Protein AF-A0A0R2JC78-F1 (afdb_monomer)

Organism: NCBI:txid1616

Radius of gyration: 20.79 Å; Cα contacts (8 Å, |Δi|>4): 79; chains: 1; bounding box: 50×31×51 Å

Secondary structure (DSSP, 8-state):
-TTHHHHHHHHHHTT--TTSTTHHHHHHHHHHHHHHHHTT-TT--SSS-HHHHHHHHHHHHHHHHHHHHHHHHHHHHHHH--HHHHTTTS---HHHHHHHHHHHHHSPSSHHHHHHHHHHH-TT--HHHHHHHHT--HHHHHHHHHHHHHHHHHTT-

Solvent-accessible surface area (backbone atoms only — not comparable to full-atom values): 9202 Å² total; per-residue (Å²): 118,81,46,51,65,48,52,52,52,43,34,52,77,68,74,47,45,89,87,41,92,60,34,63,58,55,51,49,53,45,50,56,51,52,53,58,48,38,74,77,37,81,79,65,66,55,65,94,39,63,67,60,49,52,52,45,50,48,52,50,49,54,49,51,54,52,48,55,53,35,51,56,49,49,57,51,47,66,77,71,63,58,67,86,71,53,65,78,74,66,83,57,60,65,66,60,52,49,52,53,48,54,50,55,65,74,45,69,89,44,67,44,48,53,51,52,48,50,44,72,78,40,72,86,60,51,70,70,59,50,24,60,76,69,71,45,55,66,69,59,49,54,50,39,52,51,54,44,52,53,51,56,62,57,77,74,112

Foldseek 3Di:
DLQVVLLVVLCVVVVNDPPDPCNVVLSVQLVVVVVVVCVVPVPDDSPPCVVSSVVSNVSSVVVVVVVVQLVVVVVVCVVPDDLVVVLVPPPPDNVVSVVLVVVLVPDDGGDLNLLSVCCVVCVPDDLVVSCVVSVHDSVVSVVSVVVNVVVVVVVVD

Nearest PDB structures (foldseek):
  2cfx-assembly1_C  TM=8.000E-01  e=3.728E+00  Bacillus subtilis
  4pcq-assembly2_C  TM=8.128E-01  e=8.878E+00  Mycobacterium tuberculosis H37Rv
  1rp3-assembly4_G  TM=2.588E-01  e=1.944E+00  Aquifex aeolicus

Sequence (157 aa):
MEFERLIGGVLKARHIYPHSVDYEDYRQICRLRIFEELKKDPQLASENNSYLFRILCNVICDYGRKQQRIDRLNVKLQSFWNPSEQINTMGIDRELMITLWQLWKELPLGHQKNILHDWLIYPDAKITERCQRLKISASTFTRHQRDLFQWLQWTQK

pLDDT: mean 81.33, std 12.81, range [48.81, 96.19]

Structure (mmCIF, N/CA/C/O backbone):
data_AF-A0A0R2JC78-F1
#
_entry.id   AF-A0A0R2JC78-F1
#
loop_
_atom_site.group_PDB
_atom_site.id
_atom_site.type_symbol
_atom_site.label_atom_id
_atom_site.label_alt_id
_atom_site.label_comp_id
_atom_site.label_asym_id
_atom_site.label_entity_id
_atom_site.label_seq_id
_atom_site.pdbx_PDB_ins_code
_atom_site.Cartn_x
_atom_site.Cartn_y
_atom_site.Cartn_z
_atom_site.occupancy
_atom_site.B_iso_or_equiv
_atom_site.auth_seq_id
_atom_site.auth_comp_id
_atom_site.auth_asym_id
_atom_site.auth_atom_id
_atom_site.pdbx_PDB_model_num
ATOM 1 N N . MET A 1 1 ? -4.728 1.756 26.145 1.00 63.78 1 MET A N 1
ATOM 2 C CA . MET A 1 1 ? -5.418 2.640 25.180 1.00 63.78 1 MET A CA 1
ATOM 3 C C . MET A 1 1 ? -6.820 2.077 24.978 1.00 63.78 1 MET A C 1
ATOM 5 O O . MET A 1 1 ? -6.939 0.869 24.815 1.00 63.78 1 MET A O 1
ATOM 9 N N . GLU A 1 2 ? -7.862 2.903 25.073 1.00 84.62 2 GLU A N 1
ATOM 10 C CA . GLU A 1 2 ? -9.268 2.454 25.175 1.00 84.62 2 GLU A CA 1
ATOM 11 C C . GLU A 1 2 ? -9.750 1.623 23.970 1.00 84.62 2 GLU A C 1
ATOM 13 O O . GLU A 1 2 ? -10.549 0.706 24.120 1.00 84.62 2 GLU A O 1
ATOM 18 N N . PHE A 1 3 ? -9.186 1.851 22.782 1.00 92.25 3 PHE A N 1
ATOM 19 C CA . PHE A 1 3 ? -9.583 1.170 21.545 1.00 92.25 3 PHE A CA 1
ATOM 20 C C . PHE A 1 3 ? -8.924 -0.205 21.316 1.00 92.25 3 PHE A C 1
ATOM 22 O O . PHE A 1 3 ? -9.243 -0.882 20.343 1.00 92.25 3 PHE A O 1
ATOM 29 N N . GLU A 1 4 ? -8.007 -0.659 22.177 1.00 92.38 4 GLU A N 1
ATOM 30 C CA . GLU A 1 4 ? -7.224 -1.887 21.928 1.00 92.38 4 GLU A CA 1
ATOM 31 C C . GLU A 1 4 ? -8.088 -3.152 21.871 1.00 92.38 4 GLU A C 1
ATOM 33 O O . GLU A 1 4 ? -7.810 -4.056 21.084 1.00 92.38 4 GLU A O 1
ATOM 38 N N . ARG A 1 5 ? -9.180 -3.204 22.644 1.00 92.06 5 ARG A N 1
ATOM 39 C CA . ARG A 1 5 ? -10.151 -4.306 22.560 1.00 92.06 5 ARG A CA 1
ATOM 40 C C . ARG A 1 5 ? -10.843 -4.347 21.200 1.00 92.06 5 ARG A C 1
ATOM 42 O O . ARG A 1 5 ? -10.969 -5.422 20.616 1.00 92.06 5 ARG A O 1
ATOM 49 N N . LEU A 1 6 ? -11.243 -3.184 20.683 1.00 93.69 6 LEU A N 1
ATOM 50 C CA . LEU A 1 6 ? -11.853 -3.063 19.362 1.00 93.69 6 LEU A CA 1
ATOM 51 C C . LEU A 1 6 ? -10.873 -3.508 18.272 1.00 93.69 6 LEU A C 1
ATOM 53 O O . LEU A 1 6 ? -11.236 -4.317 17.420 1.00 93.69 6 LEU A O 1
ATOM 57 N N . ILE A 1 7 ? -9.622 -3.038 18.339 1.00 95.25 7 ILE A N 1
ATOM 58 C CA . ILE A 1 7 ? -8.562 -3.430 17.401 1.00 95.25 7 ILE A CA 1
ATOM 59 C C . ILE A 1 7 ? -8.344 -4.946 17.450 1.00 95.25 7 ILE A C 1
ATOM 61 O O . ILE A 1 7 ? -8.353 -5.595 16.407 1.00 95.25 7 ILE A O 1
ATOM 65 N N . GLY A 1 8 ? -8.226 -5.533 18.644 1.00 93.62 8 GLY A N 1
ATOM 66 C CA . GLY A 1 8 ? -8.090 -6.982 18.803 1.00 93.62 8 GLY A CA 1
ATOM 67 C C . GLY A 1 8 ? -9.257 -7.758 18.182 1.00 93.62 8 GLY A C 1
ATOM 68 O O . GLY A 1 8 ? -9.039 -8.759 17.500 1.00 93.62 8 GLY A O 1
ATOM 69 N N . GLY A 1 9 ? -10.491 -7.268 18.344 1.00 93.69 9 GLY A N 1
ATOM 70 C CA . GLY A 1 9 ? -11.675 -7.837 17.696 1.00 93.69 9 GLY A CA 1
ATOM 71 C C . GLY A 1 9 ? -11.615 -7.765 16.167 1.00 93.69 9 GLY A C 1
ATOM 72 O O . GLY A 1 9 ? -11.909 -8.752 15.493 1.00 93.69 9 GLY A O 1
ATOM 73 N N . VAL A 1 10 ? -11.187 -6.626 15.619 1.00 95.06 10 VAL A N 1
ATOM 74 C CA . VAL A 1 10 ? -11.027 -6.408 14.174 1.00 95.06 10 VAL A CA 1
ATOM 75 C C . VAL A 1 10 ? -9.969 -7.347 13.580 1.00 95.06 10 VAL A C 1
ATOM 77 O O . VAL A 1 10 ? -10.230 -8.002 12.570 1.00 95.06 10 VAL A O 1
ATOM 80 N N . LEU A 1 11 ? -8.799 -7.460 14.216 1.00 95.31 11 LEU A N 1
ATOM 81 C CA . LEU A 1 11 ? -7.717 -8.342 13.761 1.00 95.31 11 LEU A CA 1
ATOM 82 C C . LEU A 1 11 ? -8.144 -9.813 13.808 1.00 95.31 11 LEU A C 1
ATOM 84 O O . LEU A 1 11 ? -7.993 -10.538 12.821 1.00 95.31 11 LEU A O 1
ATOM 88 N N . LYS A 1 12 ? -8.788 -10.233 14.905 1.00 94.56 12 LYS A N 1
ATOM 89 C CA . LYS A 1 12 ? -9.330 -11.590 15.049 1.00 94.56 12 LYS A CA 1
ATOM 90 C C . LYS A 1 12 ? -10.369 -11.911 13.972 1.00 94.56 12 LYS A C 1
ATOM 92 O O . LYS A 1 12 ? -10.338 -13.006 13.417 1.00 94.56 12 LYS A O 1
ATOM 97 N N . ALA A 1 13 ? -11.251 -10.967 13.637 1.00 92.94 13 ALA A N 1
ATOM 98 C CA . ALA A 1 13 ? -12.258 -11.134 12.585 1.00 92.94 13 ALA A CA 1
ATOM 99 C C . ALA A 1 13 ? -11.656 -11.290 11.176 1.00 92.94 13 ALA A C 1
ATOM 101 O O . ALA A 1 13 ? -12.328 -11.776 10.268 1.00 92.94 13 ALA A O 1
ATOM 102 N N . ARG A 1 14 ? -10.394 -10.890 10.981 1.00 90.75 14 ARG A N 1
ATOM 103 C CA . ARG A 1 14 ? -9.637 -11.100 9.738 1.00 90.75 14 ARG A CA 1
ATOM 104 C C . ARG A 1 14 ? -8.586 -12.201 9.834 1.00 90.75 14 ARG A C 1
ATOM 106 O O . ARG A 1 14 ? -7.767 -12.310 8.929 1.00 90.75 14 ARG A O 1
ATOM 113 N N . HIS A 1 15 ? -8.625 -13.022 10.883 1.00 92.44 15 HIS A N 1
ATOM 114 C CA . HIS A 1 15 ? -7.661 -14.102 11.114 1.00 92.44 15 HIS A CA 1
ATOM 115 C C . HIS A 1 15 ? -6.202 -13.620 11.207 1.00 92.44 15 HIS A C 1
ATOM 117 O O . HIS A 1 15 ? -5.278 -14.336 10.827 1.00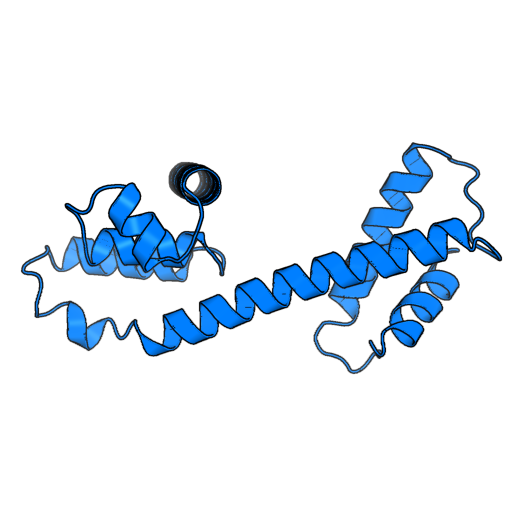 92.44 15 HIS A O 1
ATOM 123 N N . ILE A 1 16 ? -5.994 -12.402 11.716 1.00 92.31 16 ILE A N 1
ATOM 124 C CA . ILE A 1 16 ? -4.673 -11.831 11.986 1.00 92.31 16 ILE A CA 1
ATOM 125 C C . ILE A 1 16 ? -4.411 -12.009 13.481 1.00 92.31 16 ILE A C 1
ATOM 127 O O . ILE A 1 16 ? -5.094 -11.412 14.317 1.00 92.31 16 ILE A O 1
ATOM 131 N N . TYR A 1 17 ? -3.457 -12.872 13.823 1.00 93.44 17 TYR A N 1
ATOM 132 C CA . TYR A 1 17 ? -3.206 -13.306 15.199 1.00 93.44 17 TYR A CA 1
ATOM 133 C C . TYR A 1 17 ? -1.853 -12.794 15.703 1.00 93.44 17 TYR A C 1
ATOM 135 O O . TYR A 1 17 ? -0.984 -12.514 14.884 1.00 93.44 17 TYR A O 1
ATOM 143 N N . PRO A 1 18 ? -1.621 -12.704 17.027 1.00 91.31 18 PRO A N 1
ATOM 144 C CA . PRO A 1 18 ? -0.380 -12.147 17.582 1.00 91.31 18 PRO A CA 1
ATOM 145 C C . PRO A 1 18 ? 0.922 -12.808 17.110 1.00 91.31 18 PRO A C 1
ATOM 147 O O . PRO A 1 18 ? 1.974 -12.188 17.164 1.00 91.31 18 PRO A O 1
ATOM 150 N N . HIS A 1 19 ? 0.862 -14.062 16.657 1.00 91.06 19 HIS A N 1
ATOM 151 C CA . HIS A 1 19 ? 2.009 -14.791 16.111 1.00 91.06 19 HIS A CA 1
ATOM 152 C C . HIS A 1 19 ? 2.238 -14.538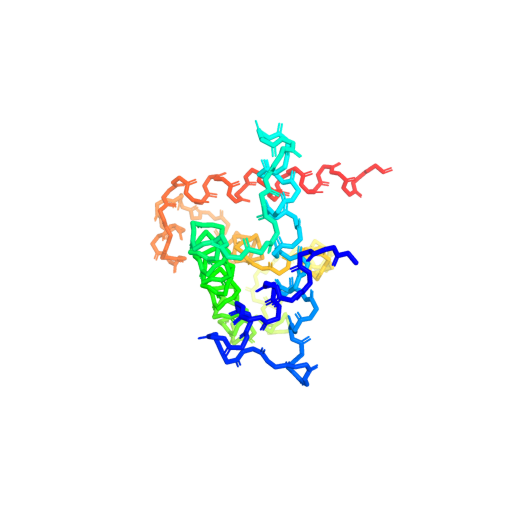 14.607 1.00 91.06 19 HIS A C 1
ATOM 154 O O . HIS A 1 19 ? 3.177 -15.080 14.029 1.00 91.06 19 HIS A O 1
ATOM 160 N N . SER A 1 20 ? 1.347 -13.807 13.931 1.00 89.19 20 SER A N 1
ATOM 161 C CA . SER A 1 20 ? 1.526 -13.405 12.536 1.00 89.19 20 SER A CA 1
ATOM 162 C C . SER A 1 20 ? 2.646 -12.368 12.454 1.00 89.19 20 SER A C 1
ATOM 164 O O . SER A 1 20 ? 2.660 -11.423 13.236 1.00 89.19 20 SER A O 1
ATOM 166 N N . VAL A 1 21 ? 3.549 -12.521 11.482 1.00 86.44 21 VAL A N 1
ATOM 167 C CA . VAL A 1 21 ? 4.703 -11.620 11.290 1.00 86.44 21 VAL A CA 1
ATOM 168 C C . VAL A 1 21 ? 4.263 -10.157 11.166 1.00 86.44 21 VAL A C 1
ATOM 170 O O . VAL A 1 21 ? 4.853 -9.281 11.786 1.00 86.44 21 VAL A O 1
ATOM 173 N N . ASP A 1 22 ? 3.153 -9.919 10.470 1.00 87.50 22 ASP A N 1
ATOM 174 C CA . ASP A 1 22 ? 2.655 -8.571 10.179 1.00 87.50 22 ASP A CA 1
ATOM 175 C C . ASP A 1 22 ? 1.678 -8.044 11.251 1.00 87.50 22 ASP A C 1
ATOM 177 O O . ASP A 1 22 ? 1.022 -7.020 11.056 1.00 87.50 22 ASP A O 1
ATOM 181 N N . TYR A 1 23 ? 1.493 -8.755 12.373 1.00 92.19 23 TYR A N 1
ATOM 182 C CA . TYR A 1 23 ? 0.448 -8.436 13.356 1.00 92.19 23 TYR A CA 1
ATOM 183 C C . TYR A 1 23 ? 0.535 -6.993 13.869 1.00 92.19 23 TYR A C 1
ATOM 185 O O . TYR A 1 23 ? -0.479 -6.287 13.914 1.00 92.19 23 TYR A O 1
ATOM 193 N N . GLU A 1 24 ? 1.736 -6.545 14.244 1.00 93.00 24 GLU A N 1
ATOM 194 C CA . GLU A 1 24 ? 1.920 -5.193 14.775 1.00 93.00 24 GLU A CA 1
ATOM 195 C C . GLU A 1 24 ? 1.714 -4.126 13.689 1.00 93.00 24 GLU A C 1
ATOM 197 O O . GLU A 1 24 ? 1.142 -3.078 13.989 1.00 93.00 24 GLU A O 1
ATOM 202 N N . ASP A 1 25 ? 2.037 -4.416 12.424 1.00 93.19 25 ASP A N 1
ATOM 203 C CA . ASP A 1 25 ? 1.775 -3.504 11.304 1.00 93.19 25 ASP A CA 1
ATOM 204 C C . ASP A 1 25 ? 0.270 -3.271 11.130 1.00 93.19 25 ASP A C 1
ATOM 206 O O . ASP A 1 25 ? -0.201 -2.129 11.120 1.00 93.19 25 ASP A O 1
ATOM 210 N N . TYR A 1 26 ? -0.531 -4.342 11.083 1.00 94.00 26 TYR A N 1
ATOM 211 C CA . TYR A 1 26 ? -1.991 -4.222 10.997 1.00 94.00 26 TYR A CA 1
ATOM 212 C C . TYR A 1 26 ? -2.587 -3.500 12.210 1.00 94.00 26 TYR A C 1
ATOM 214 O O . TYR A 1 26 ? -3.522 -2.698 12.075 1.00 94.00 26 TYR A O 1
ATOM 222 N N . ARG A 1 27 ? -2.041 -3.750 13.403 1.00 95.19 27 ARG A N 1
ATOM 223 C CA . ARG A 1 27 ? -2.446 -3.064 14.632 1.00 95.19 27 ARG A CA 1
ATOM 224 C C . ARG A 1 27 ? -2.132 -1.569 14.571 1.00 95.19 27 ARG A C 1
ATOM 226 O O . ARG A 1 27 ? -2.978 -0.750 14.937 1.00 95.19 27 ARG A O 1
ATOM 233 N N . GLN A 1 28 ? -0.958 -1.195 14.071 1.00 94.81 28 GLN A N 1
ATOM 234 C CA . GLN A 1 28 ? -0.547 0.196 13.909 1.00 94.81 28 GLN A CA 1
ATOM 235 C C . GLN A 1 28 ? -1.395 0.926 12.865 1.00 94.81 28 GLN A C 1
ATOM 237 O O . GLN A 1 28 ? -1.833 2.050 13.113 1.00 94.81 28 GLN A O 1
ATOM 242 N N . ILE A 1 29 ? -1.726 0.270 11.751 1.00 95.81 29 ILE A N 1
ATOM 243 C CA . ILE A 1 29 ? -2.663 0.796 10.751 1.00 95.81 29 ILE A CA 1
ATOM 244 C C . ILE A 1 29 ? -4.031 1.104 11.378 1.00 95.81 29 ILE A C 1
ATOM 246 O O . ILE A 1 29 ? -4.600 2.169 11.126 1.00 95.81 29 ILE A O 1
ATOM 250 N N . CYS A 1 30 ? -4.542 0.229 12.252 1.00 95.56 30 CYS A N 1
ATOM 251 C CA . CYS A 1 30 ? -5.793 0.493 12.965 1.00 95.56 30 CYS A CA 1
ATOM 252 C C . CYS A 1 30 ? -5.691 1.720 13.884 1.00 95.56 30 CYS A C 1
ATOM 254 O O . CYS A 1 30 ? -6.594 2.557 13.889 1.00 95.56 30 CYS A O 1
ATOM 256 N N . ARG A 1 31 ? -4.591 1.860 14.635 1.00 95.44 31 ARG A N 1
ATOM 257 C CA . ARG A 1 31 ? -4.357 3.016 15.521 1.00 95.44 31 ARG A CA 1
ATOM 258 C C . ARG A 1 31 ? -4.301 4.331 14.757 1.00 95.44 31 ARG A C 1
ATOM 260 O O . ARG A 1 31 ? -4.932 5.297 15.176 1.00 95.44 31 ARG A O 1
ATOM 267 N N . LEU A 1 32 ? -3.583 4.359 13.634 1.00 95.94 32 LEU A N 1
ATOM 268 C CA . LEU A 1 32 ? -3.513 5.537 12.769 1.00 95.94 32 LEU A CA 1
ATOM 269 C C . LEU A 1 32 ? -4.908 5.933 12.293 1.00 95.94 32 LEU A C 1
ATOM 271 O O . LEU A 1 32 ? -5.275 7.103 12.371 1.00 95.94 32 LEU A O 1
ATOM 275 N N . ARG A 1 33 ? -5.724 4.953 11.889 1.00 95.75 33 ARG A N 1
ATOM 276 C CA . ARG A 1 33 ? -7.090 5.243 11.465 1.00 95.75 33 ARG A CA 1
ATOM 277 C C . ARG A 1 33 ? -7.974 5.754 12.602 1.00 95.75 33 ARG A C 1
ATOM 279 O O . ARG A 1 33 ? -8.727 6.697 12.396 1.00 95.75 33 ARG A O 1
ATOM 286 N N . ILE A 1 34 ? -7.882 5.163 13.793 1.00 95.12 34 ILE A N 1
ATOM 287 C CA . ILE A 1 34 ? -8.607 5.647 14.980 1.00 95.12 34 ILE A CA 1
ATOM 288 C C . ILE A 1 34 ? -8.222 7.094 15.284 1.00 95.12 34 ILE A C 1
ATOM 290 O O . ILE A 1 34 ? -9.095 7.919 15.523 1.00 95.12 34 ILE A O 1
ATOM 294 N N . PHE A 1 35 ? -6.932 7.419 15.219 1.00 94.62 35 PHE A N 1
ATOM 295 C CA . PHE A 1 35 ? -6.452 8.780 15.427 1.00 94.62 35 PHE A CA 1
ATOM 296 C C . PHE A 1 35 ? -7.024 9.769 14.398 1.00 94.62 35 PHE A C 1
ATOM 298 O O . PHE A 1 35 ? -7.398 10.883 14.757 1.00 94.62 35 PHE A O 1
ATOM 305 N N . GLU A 1 36 ? -7.144 9.371 13.129 1.00 94.69 36 GLU A N 1
ATOM 306 C CA . GLU A 1 36 ? -7.804 10.186 12.100 1.00 94.69 36 GLU A CA 1
ATOM 307 C C . GLU A 1 36 ? -9.296 10.407 12.368 1.00 94.69 36 GLU A C 1
ATOM 309 O O . GLU A 1 36 ? -9.803 11.491 12.086 1.00 94.69 36 GLU A O 1
ATOM 314 N N . GLU A 1 37 ? -10.008 9.405 12.885 1.00 93.69 37 GLU A N 1
ATOM 315 C CA . GLU A 1 37 ? -11.428 9.550 13.223 1.00 93.69 37 GLU A CA 1
ATOM 316 C C . GLU A 1 37 ? -11.626 10.386 14.497 1.00 93.69 37 GLU A C 1
ATOM 318 O O . GLU A 1 37 ? -12.485 11.263 14.508 1.00 93.69 37 GLU A O 1
ATOM 323 N N . LEU A 1 38 ? -10.768 10.229 15.512 1.00 93.38 38 LEU A N 1
ATOM 324 C CA . LEU A 1 38 ? -10.772 11.058 16.727 1.00 93.38 38 LEU A CA 1
ATOM 325 C C . LEU A 1 38 ? -10.543 12.546 16.438 1.00 93.38 38 LEU A C 1
ATOM 327 O O . LEU A 1 38 ? -11.076 13.408 17.129 1.00 93.38 38 LEU A O 1
ATOM 331 N N . LYS A 1 39 ? -9.762 12.872 15.401 1.00 93.56 39 LYS A N 1
ATOM 332 C CA . LYS A 1 39 ? -9.591 14.264 14.953 1.00 93.56 39 LYS A CA 1
ATOM 333 C C . LYS A 1 39 ? -10.881 14.888 14.428 1.00 93.56 39 LYS A C 1
ATOM 335 O O . LYS A 1 39 ? -11.014 16.107 14.477 1.00 93.56 39 LYS A O 1
ATOM 340 N N . LYS A 1 40 ? -11.785 14.082 13.871 1.00 93.56 40 LYS A N 1
ATOM 341 C CA . LYS A 1 40 ? -13.072 14.549 13.337 1.00 93.56 40 LYS A CA 1
ATOM 342 C C . LYS A 1 40 ? -14.134 14.579 14.426 1.00 93.56 40 LYS A C 1
ATOM 344 O O . LYS A 1 40 ? -14.937 15.503 14.457 1.00 93.56 40 LYS A O 1
ATOM 349 N N . ASP A 1 41 ? -14.115 13.576 15.296 1.00 91.69 41 ASP A N 1
ATOM 350 C CA . ASP A 1 41 ? -15.016 13.439 16.430 1.00 91.69 41 ASP A CA 1
ATOM 351 C C . ASP A 1 41 ? -14.224 13.062 17.695 1.00 91.69 41 ASP A C 1
ATOM 353 O O . ASP A 1 41 ? -13.905 11.888 17.907 1.00 91.69 41 ASP A O 1
ATOM 357 N N . PRO A 1 42 ? -13.904 14.040 18.561 1.00 89.62 42 PRO A N 1
ATOM 358 C CA . PRO A 1 42 ? -13.190 13.783 19.809 1.00 89.62 42 PRO A CA 1
ATOM 359 C C . PRO A 1 42 ? -13.965 12.919 20.812 1.00 89.62 42 PRO A C 1
ATOM 361 O O . PRO A 1 42 ? -13.357 12.394 21.741 1.00 89.62 42 PRO A O 1
ATOM 364 N N . GLN A 1 43 ? -15.287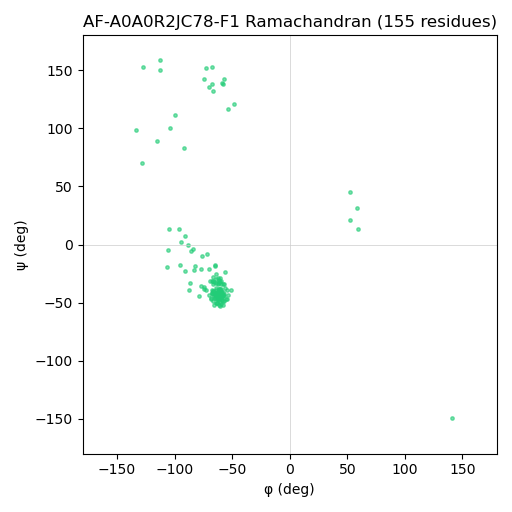 12.778 20.653 1.00 89.56 43 GLN A N 1
ATOM 365 C CA . GLN A 1 43 ? -16.146 11.979 21.534 1.00 89.56 43 GLN A CA 1
ATOM 366 C C . GLN A 1 43 ? -16.390 10.561 20.993 1.00 89.56 43 GLN A C 1
ATOM 368 O O . GLN A 1 43 ? -17.269 9.849 21.483 1.00 89.56 43 GLN A O 1
ATOM 373 N N . LEU A 1 44 ? -15.610 10.132 19.995 1.00 90.44 44 LEU A N 1
ATOM 374 C CA . LEU A 1 44 ? -15.738 8.823 19.365 1.00 90.44 44 LEU A CA 1
ATOM 375 C C . LEU A 1 44 ? -15.699 7.688 20.400 1.00 90.44 44 LEU A C 1
ATOM 377 O O . LEU A 1 44 ? -14.679 7.439 21.044 1.00 90.44 44 LEU A O 1
ATOM 381 N N . ALA A 1 45 ? -16.801 6.945 20.505 1.00 89.38 45 ALA A N 1
ATOM 382 C CA . ALA A 1 45 ? -16.909 5.829 21.435 1.00 89.38 45 ALA A CA 1
ATOM 383 C C . ALA A 1 45 ? -15.958 4.678 21.060 1.00 89.38 45 ALA A C 1
ATOM 385 O O . ALA A 1 45 ? -15.925 4.228 19.907 1.00 89.38 45 ALA A O 1
ATOM 386 N N . SER A 1 46 ? -15.221 4.175 22.051 1.00 87.12 46 SER A N 1
ATOM 387 C CA . SER A 1 46 ? -14.300 3.038 21.927 1.00 87.12 46 SER A CA 1
ATOM 388 C C . SER A 1 46 ? -14.991 1.675 22.048 1.00 87.12 46 SER A C 1
ATOM 390 O O . SER A 1 46 ? -14.490 0.679 21.518 1.00 87.12 46 SER A O 1
ATOM 392 N N . GLU A 1 47 ? -16.170 1.631 22.671 1.00 87.38 47 GLU A N 1
ATOM 393 C CA . GLU A 1 47 ? -16.977 0.427 22.885 1.00 87.38 47 GLU A CA 1
ATOM 394 C C . GLU A 1 47 ? -18.280 0.464 22.075 1.00 87.38 47 GLU A C 1
ATOM 396 O O . GLU A 1 47 ? -18.820 1.530 21.787 1.00 87.38 47 GLU A O 1
ATOM 401 N N . ASN A 1 48 ? -18.787 -0.713 21.682 1.00 84.62 48 ASN A N 1
ATOM 402 C CA . ASN A 1 48 ? -20.043 -0.891 20.930 1.00 84.62 48 ASN A CA 1
ATOM 403 C C . ASN A 1 48 ? -20.170 -0.055 19.639 1.00 84.62 48 ASN A C 1
ATOM 405 O O . ASN A 1 48 ? -21.262 0.144 19.108 1.00 84.62 48 ASN A O 1
ATOM 409 N N . ASN A 1 49 ? -19.042 0.387 19.083 1.00 90.12 49 ASN A N 1
ATOM 410 C CA . ASN A 1 49 ? -18.998 1.222 17.893 1.00 90.12 49 ASN A CA 1
ATOM 411 C C . ASN A 1 49 ? -18.872 0.366 16.622 1.00 90.12 49 ASN A C 1
ATOM 413 O O . ASN A 1 49 ? -17.783 0.148 16.082 1.00 90.12 49 ASN A O 1
ATOM 417 N N . SER A 1 50 ? -20.010 -0.142 16.140 1.00 90.56 50 SER A N 1
ATOM 418 C CA . SER A 1 50 ? -20.085 -0.978 14.930 1.00 90.56 50 SER A CA 1
ATOM 419 C C . SER A 1 50 ? -19.607 -0.247 13.668 1.00 90.56 50 SER A C 1
ATOM 421 O O . SER A 1 50 ? -19.032 -0.862 12.766 1.00 90.56 50 SER A O 1
ATOM 423 N N . TYR A 1 51 ? -19.789 1.075 13.616 1.00 92.06 51 TYR A N 1
ATOM 424 C CA . TYR A 1 51 ? -19.315 1.915 12.522 1.00 92.06 51 TYR A CA 1
ATOM 425 C C . TYR A 1 51 ? -17.785 1.941 12.458 1.00 92.06 51 TYR A C 1
ATOM 427 O O . TYR A 1 51 ? -17.208 1.624 11.412 1.00 92.06 51 TYR A O 1
ATOM 435 N N . LEU A 1 52 ? -17.126 2.236 13.582 1.00 94.31 52 LEU A N 1
ATOM 436 C CA . LEU A 1 52 ? -15.669 2.227 13.676 1.00 94.31 52 LEU A CA 1
ATOM 437 C C . LEU A 1 52 ? -15.108 0.826 13.412 1.00 94.31 52 LEU A C 1
ATOM 439 O O . LEU A 1 52 ? -14.149 0.686 12.656 1.00 94.31 52 LEU A O 1
ATOM 443 N N . PHE A 1 53 ? -15.754 -0.222 13.934 1.00 95.25 53 PHE A N 1
ATOM 444 C CA . PHE A 1 53 ? -15.385 -1.608 13.636 1.00 95.25 53 PHE A CA 1
ATOM 445 C C . PHE A 1 53 ? -15.368 -1.890 12.125 1.00 95.25 53 PHE A C 1
ATOM 447 O O . PHE A 1 53 ? -14.401 -2.447 11.597 1.00 95.25 53 PHE A O 1
ATOM 454 N N . ARG A 1 54 ? -16.418 -1.467 11.403 1.00 94.81 54 ARG A N 1
ATOM 455 C CA . ARG A 1 54 ? -16.519 -1.634 9.946 1.00 94.81 54 ARG A CA 1
ATOM 456 C C . ARG A 1 54 ? -15.437 -0.849 9.204 1.00 94.81 54 ARG A C 1
ATOM 458 O O . ARG A 1 54 ? -14.849 -1.384 8.265 1.00 94.81 54 ARG A O 1
ATOM 465 N N . ILE A 1 55 ? -15.158 0.389 9.617 1.00 95.12 55 ILE A N 1
ATOM 466 C CA . ILE A 1 55 ? -14.079 1.204 9.035 1.00 95.12 55 ILE A CA 1
ATOM 467 C C . ILE A 1 55 ? -12.744 0.483 9.164 1.00 95.12 55 ILE A C 1
ATOM 469 O O . ILE A 1 55 ? -12.042 0.307 8.169 1.00 95.12 55 ILE A O 1
ATOM 473 N N . LEU A 1 56 ? -12.407 0.038 10.372 1.00 96.19 56 LEU A N 1
ATOM 474 C CA . LEU A 1 56 ? -11.135 -0.622 10.639 1.00 96.19 56 LEU A CA 1
ATOM 475 C C . LEU A 1 56 ? -11.007 -1.923 9.846 1.00 96.19 56 LEU A C 1
ATOM 477 O O . LEU A 1 56 ? -9.974 -2.146 9.219 1.00 96.19 56 LEU A O 1
ATOM 481 N N . CYS A 1 57 ? -12.081 -2.715 9.766 1.00 95.38 57 CYS A N 1
ATOM 482 C CA . CYS A 1 57 ? -12.149 -3.911 8.924 1.00 95.38 57 CYS A CA 1
ATOM 483 C C . CYS A 1 57 ? -11.875 -3.642 7.438 1.00 95.38 57 CYS A C 1
ATOM 485 O O . CYS A 1 57 ? -11.343 -4.524 6.762 1.00 95.38 57 CYS A O 1
ATOM 487 N N . ASN A 1 58 ? -12.268 -2.480 6.913 1.00 94.69 58 ASN A N 1
ATOM 488 C CA . ASN A 1 58 ? -12.016 -2.109 5.521 1.00 94.69 58 ASN A CA 1
ATOM 489 C C . ASN A 1 58 ? -10.575 -1.636 5.323 1.00 94.69 58 ASN A C 1
ATOM 491 O O . ASN A 1 58 ? -9.910 -2.082 4.391 1.00 94.69 58 ASN A O 1
ATOM 495 N N . VAL A 1 59 ? -10.071 -0.805 6.237 1.00 95.25 59 VAL A N 1
ATOM 496 C CA . VAL A 1 59 ? -8.707 -0.267 6.164 1.00 95.25 59 VAL A CA 1
ATOM 497 C C . VAL A 1 59 ? -7.661 -1.382 6.186 1.00 95.25 59 VAL A C 1
ATOM 499 O O . VAL A 1 59 ? -6.742 -1.367 5.368 1.00 95.25 59 VAL A O 1
ATOM 502 N N . ILE A 1 60 ? -7.817 -2.394 7.044 1.00 95.00 60 ILE A N 1
ATOM 503 C CA . ILE A 1 60 ? -6.887 -3.534 7.054 1.00 95.00 60 ILE A CA 1
ATOM 504 C C . ILE A 1 60 ? -6.978 -4.380 5.783 1.00 95.00 60 ILE A C 1
ATOM 506 O O . ILE A 1 60 ? -5.959 -4.872 5.307 1.00 95.00 60 ILE A O 1
ATOM 510 N N . CYS A 1 61 ? -8.165 -4.522 5.183 1.00 92.06 61 CYS A N 1
ATOM 511 C CA . CYS A 1 61 ? -8.295 -5.215 3.902 1.00 92.06 61 CYS A CA 1
ATOM 512 C C . CYS A 1 61 ? -7.577 -4.461 2.783 1.00 92.06 61 CYS A C 1
ATOM 514 O O . CYS A 1 61 ? -6.900 -5.084 1.967 1.00 92.06 61 CYS A O 1
ATOM 516 N N . ASP A 1 62 ? -7.702 -3.137 2.739 1.00 92.31 62 ASP A N 1
ATOM 517 C CA . ASP A 1 62 ? -7.033 -2.320 1.729 1.00 92.31 62 ASP A CA 1
ATOM 518 C C . ASP A 1 62 ? -5.515 -2.319 1.913 1.00 92.31 62 ASP A C 1
ATOM 520 O O . ASP A 1 62 ? -4.777 -2.452 0.931 1.00 92.31 62 ASP A O 1
ATOM 524 N N . TYR A 1 63 ? -5.046 -2.272 3.162 1.00 90.75 63 TYR A N 1
ATOM 525 C CA . TYR A 1 63 ? -3.634 -2.449 3.485 1.00 90.75 63 TYR A CA 1
ATOM 526 C C . TYR A 1 63 ? -3.122 -3.824 3.031 1.00 90.75 63 TYR A C 1
ATOM 528 O O . TYR A 1 63 ? -2.164 -3.895 2.262 1.00 90.75 63 TYR A O 1
ATOM 536 N N . GLY A 1 64 ? -3.815 -4.909 3.390 1.00 89.38 64 GLY A N 1
ATOM 537 C CA . GLY A 1 64 ? -3.432 -6.265 2.990 1.00 89.38 64 GLY A CA 1
ATOM 538 C C . GLY A 1 64 ? -3.428 -6.465 1.470 1.00 89.38 64 GLY A C 1
ATOM 539 O O . GLY A 1 64 ? -2.494 -7.043 0.921 1.00 89.38 64 GLY A O 1
ATOM 540 N N . ARG A 1 65 ? -4.412 -5.914 0.744 1.00 88.25 65 ARG A N 1
ATOM 541 C CA . ARG A 1 65 ? -4.431 -5.928 -0.735 1.00 88.25 65 ARG A CA 1
ATOM 542 C C . ARG A 1 65 ? -3.234 -5.188 -1.328 1.00 88.25 65 ARG A C 1
ATOM 544 O O . ARG A 1 65 ? -2.669 -5.635 -2.329 1.00 88.25 65 ARG A O 1
ATOM 551 N N . LYS A 1 66 ? -2.855 -4.049 -0.741 1.00 85.00 66 LYS A N 1
ATOM 552 C CA . LYS A 1 66 ? -1.682 -3.281 -1.170 1.00 85.00 66 LYS A CA 1
ATOM 553 C C . LYS A 1 66 ? -0.398 -4.072 -0.923 1.00 85.00 66 LYS A C 1
ATOM 555 O O . LYS A 1 66 ? 0.421 -4.140 -1.838 1.00 85.00 66 LYS A O 1
ATOM 560 N N . GLN A 1 67 ? -0.267 -4.709 0.239 1.00 83.75 67 GLN A N 1
ATOM 561 C CA . GLN A 1 67 ? 0.893 -5.527 0.584 1.00 83.75 67 GLN A CA 1
ATOM 562 C C . GLN A 1 67 ? 1.026 -6.727 -0.359 1.00 83.75 67 GLN A C 1
ATOM 564 O O . GLN A 1 67 ? 2.030 -6.852 -1.050 1.00 83.75 67 GLN A O 1
ATOM 569 N N . GLN A 1 68 ? -0.049 -7.494 -0.557 1.00 84.38 68 GLN A N 1
ATOM 570 C CA . GLN A 1 68 ? -0.072 -8.605 -1.517 1.00 84.38 68 GLN A CA 1
ATOM 571 C C . GLN A 1 68 ? 0.292 -8.168 -2.940 1.00 84.38 68 GLN A C 1
ATOM 573 O O . GLN A 1 68 ? 0.939 -8.908 -3.683 1.00 84.38 68 GLN A O 1
ATOM 578 N N . ARG A 1 69 ? -0.134 -6.970 -3.362 1.00 81.25 69 ARG A N 1
ATOM 579 C CA . ARG A 1 69 ? 0.255 -6.420 -4.664 1.00 81.25 69 ARG A CA 1
ATOM 580 C C . ARG A 1 69 ? 1.759 -6.152 -4.724 1.00 81.25 69 ARG A C 1
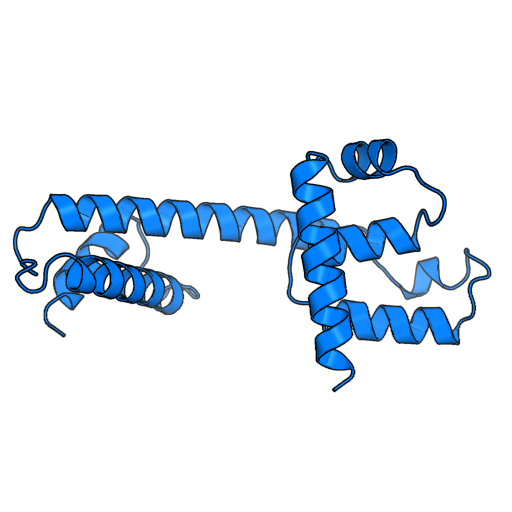ATOM 582 O O . ARG A 1 69 ? 2.354 -6.443 -5.758 1.00 81.25 69 ARG A O 1
ATOM 589 N N . ILE A 1 70 ? 2.348 -5.599 -3.667 1.00 77.50 70 ILE A N 1
ATOM 590 C CA . ILE A 1 70 ? 3.793 -5.352 -3.568 1.00 77.50 70 ILE A CA 1
ATOM 591 C C 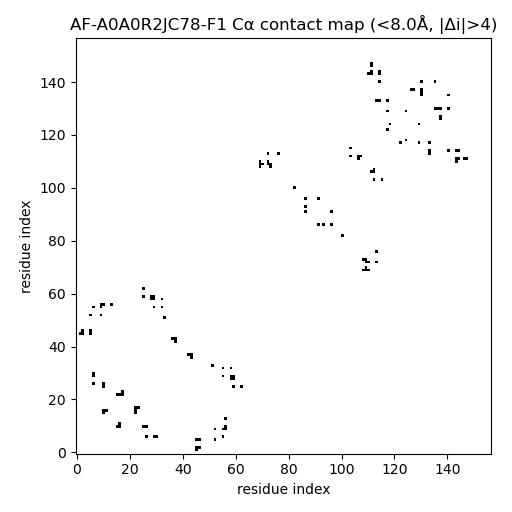. ILE A 1 70 ? 4.557 -6.678 -3.563 1.00 77.50 70 ILE A C 1
ATOM 593 O O . ILE A 1 70 ? 5.477 -6.840 -4.359 1.00 77.50 70 ILE A O 1
ATOM 597 N N . ASP A 1 71 ? 4.124 -7.663 -2.782 1.00 77.62 71 ASP A N 1
ATOM 598 C CA . ASP A 1 71 ? 4.796 -8.962 -2.691 1.00 77.62 71 ASP A CA 1
ATOM 599 C C . ASP A 1 71 ? 4.781 -9.699 -4.034 1.00 77.62 71 ASP A C 1
ATOM 601 O O . ASP A 1 71 ? 5.811 -10.185 -4.497 1.00 77.62 71 ASP A O 1
ATOM 605 N N . ARG A 1 72 ? 3.643 -9.694 -4.744 1.00 78.56 72 ARG A N 1
ATOM 606 C CA . ARG A 1 72 ? 3.551 -10.249 -6.108 1.00 78.56 72 ARG A CA 1
ATOM 607 C C . ARG A 1 72 ? 4.494 -9.557 -7.092 1.00 78.56 72 ARG A C 1
ATOM 609 O O . ARG A 1 72 ? 4.968 -10.194 -8.030 1.00 78.56 72 ARG A O 1
ATOM 616 N N . LEU A 1 73 ? 4.731 -8.257 -6.926 1.00 70.06 73 LEU A N 1
ATOM 617 C CA . LEU A 1 73 ? 5.691 -7.519 -7.748 1.00 70.06 73 LEU A CA 1
ATOM 618 C C . LEU A 1 73 ? 7.129 -7.885 -7.378 1.00 70.06 73 LEU A C 1
ATOM 620 O O . LEU A 1 73 ? 7.949 -8.050 -8.275 1.00 70.06 73 LEU A O 1
ATOM 624 N N . ASN A 1 74 ? 7.418 -8.068 -6.091 1.00 66.56 74 ASN A N 1
ATOM 625 C CA . ASN A 1 74 ? 8.735 -8.480 -5.613 1.00 66.56 74 ASN A CA 1
ATOM 626 C C . ASN A 1 74 ? 9.106 -9.880 -6.113 1.00 66.56 74 ASN A C 1
ATOM 628 O O . ASN A 1 74 ? 10.211 -10.065 -6.614 1.00 66.56 74 ASN A O 1
ATOM 632 N N . VAL A 1 75 ? 8.174 -10.838 -6.062 1.00 72.06 75 VAL A N 1
ATOM 633 C CA . VAL A 1 75 ? 8.384 -12.196 -6.595 1.00 72.06 75 VAL A CA 1
ATOM 634 C C . VAL A 1 75 ? 8.716 -12.154 -8.088 1.00 72.06 75 VAL A C 1
ATOM 636 O O . VAL A 1 75 ? 9.649 -12.818 -8.532 1.00 72.06 75 VAL A O 1
ATOM 639 N N . LYS A 1 76 ? 8.009 -11.323 -8.869 1.00 66.81 76 LYS A N 1
ATOM 640 C CA . LYS A 1 76 ? 8.347 -11.118 -10.285 1.00 66.81 76 LYS A CA 1
ATOM 641 C C . LYS A 1 76 ? 9.759 -10.555 -10.437 1.00 66.81 76 LYS A C 1
ATOM 643 O O . LYS A 1 76 ? 10.545 -11.110 -11.191 1.00 66.81 76 LYS A O 1
ATOM 648 N N . LEU A 1 77 ? 10.106 -9.500 -9.707 1.00 62.81 77 LEU A N 1
ATOM 649 C CA . LEU A 1 77 ? 11.429 -8.876 -9.805 1.00 62.81 77 LEU A CA 1
ATOM 650 C C . LEU A 1 77 ? 12.575 -9.837 -9.471 1.00 62.81 77 LEU A C 1
ATOM 652 O O . LEU A 1 77 ? 13.558 -9.871 -10.204 1.00 62.81 77 LEU A O 1
ATOM 656 N N . GLN A 1 78 ? 12.434 -10.645 -8.418 1.00 63.69 78 GLN A N 1
ATOM 657 C CA . GLN A 1 78 ? 13.440 -11.647 -8.052 1.00 63.69 78 GLN A CA 1
ATOM 658 C C . GLN A 1 78 ? 13.654 -12.692 -9.156 1.00 63.69 78 GLN A C 1
ATOM 660 O O . GLN A 1 78 ? 14.774 -13.155 -9.333 1.00 63.69 78 GLN A O 1
ATOM 665 N N . SER A 1 79 ? 12.612 -13.029 -9.925 1.00 62.09 79 SER A N 1
ATOM 666 C CA . SER A 1 79 ? 12.729 -13.974 -11.044 1.00 62.09 79 SER A CA 1
ATOM 667 C C . SER A 1 79 ? 13.378 -13.393 -12.307 1.00 62.09 79 SER A C 1
ATOM 669 O O . SER A 1 79 ? 13.857 -14.161 -13.134 1.00 62.09 79 SER A O 1
ATOM 671 N N . PHE A 1 80 ? 13.397 -12.064 -12.473 1.00 55.88 80 PHE A N 1
ATOM 672 C CA . PHE A 1 80 ? 13.881 -11.412 -13.701 1.00 55.88 80 PHE A CA 1
ATOM 673 C C . PHE A 1 80 ? 15.245 -10.728 -13.562 1.00 55.88 80 PHE A C 1
ATOM 675 O O . PHE A 1 80 ? 15.888 -10.472 -14.579 1.00 55.88 80 PHE A O 1
ATOM 682 N N . TRP A 1 81 ? 15.695 -10.416 -12.343 1.00 56.19 81 TRP A N 1
ATOM 683 C CA . TRP A 1 81 ? 16.888 -9.596 -12.136 1.00 56.19 81 TRP A CA 1
ATOM 684 C C . TRP A 1 81 ? 18.019 -10.374 -11.460 1.00 56.19 81 TRP A C 1
ATOM 686 O O . TRP A 1 81 ? 18.164 -10.349 -10.236 1.00 56.19 81 TRP A O 1
ATOM 696 N N . ASN A 1 82 ? 18.852 -11.021 -12.283 1.00 57.81 82 ASN A N 1
ATOM 697 C CA . ASN A 1 82 ? 20.198 -11.446 -11.903 1.00 57.81 82 ASN A CA 1
ATOM 698 C C . ASN A 1 82 ? 21.232 -10.491 -12.545 1.00 57.81 82 ASN A C 1
ATOM 700 O O . ASN A 1 82 ? 21.521 -10.605 -13.739 1.00 57.81 82 ASN A O 1
ATOM 704 N N . PRO A 1 83 ? 21.780 -9.515 -11.795 1.00 51.38 83 PRO A N 1
ATOM 705 C CA . PRO A 1 83 ? 22.654 -8.473 -12.341 1.00 51.38 83 PRO A CA 1
ATOM 706 C C . PRO A 1 83 ? 23.918 -9.029 -13.000 1.00 51.38 83 PRO A C 1
ATOM 708 O O . PRO A 1 83 ? 24.416 -8.451 -13.962 1.00 51.38 83 PRO A O 1
ATOM 711 N N . SER A 1 84 ? 24.437 -10.157 -12.505 1.00 53.75 84 SER A N 1
ATOM 712 C CA . SER A 1 84 ? 25.649 -10.778 -13.047 1.00 53.75 84 SER A CA 1
ATOM 713 C C . SER A 1 84 ? 25.480 -11.263 -14.488 1.00 53.75 84 SER A C 1
ATOM 715 O O . SER A 1 84 ? 26.467 -11.319 -15.216 1.00 53.75 84 SER A O 1
ATOM 717 N N . GLU A 1 85 ? 24.254 -11.561 -14.922 1.00 56.34 85 GLU A N 1
ATOM 718 C CA . GLU A 1 85 ? 23.977 -12.035 -16.281 1.00 56.34 85 GLU A CA 1
ATOM 719 C C . GLU A 1 85 ? 23.780 -10.879 -17.274 1.00 56.34 85 GLU A C 1
ATOM 721 O O . GLU A 1 85 ? 24.185 -10.994 -18.427 1.00 56.34 85 GLU A O 1
ATOM 726 N N . GLN A 1 86 ? 23.225 -9.740 -16.838 1.00 54.25 86 GLN A N 1
ATOM 727 C CA . GLN A 1 86 ? 22.857 -8.637 -17.742 1.00 54.25 86 GLN A CA 1
ATOM 728 C C . GLN A 1 86 ? 23.959 -7.582 -17.953 1.00 54.25 86 GLN A C 1
ATOM 730 O O . GLN A 1 86 ? 23.969 -6.909 -18.987 1.00 54.25 86 GLN A O 1
ATOM 735 N N . ILE A 1 87 ? 24.917 -7.458 -17.022 1.00 52.50 87 ILE A N 1
ATOM 736 C CA . ILE A 1 87 ? 26.028 -6.485 -17.101 1.00 52.50 87 ILE A CA 1
ATOM 737 C C . ILE A 1 87 ? 26.934 -6.731 -18.323 1.00 52.50 87 ILE A C 1
ATOM 739 O O . ILE A 1 87 ? 27.482 -5.782 -18.875 1.00 52.50 87 ILE A O 1
ATOM 743 N N . ASN A 1 88 ? 27.054 -7.975 -18.799 1.00 52.66 88 ASN A N 1
ATOM 744 C CA . ASN A 1 88 ? 27.906 -8.302 -19.950 1.00 52.66 88 ASN A CA 1
ATOM 745 C C . ASN A 1 88 ? 27.245 -8.036 -21.314 1.00 52.66 88 ASN A C 1
ATOM 747 O O . ASN A 1 88 ? 27.943 -7.947 -22.319 1.00 52.66 88 ASN A O 1
ATOM 751 N N . THR A 1 89 ? 25.916 -7.914 -21.374 1.00 53.84 89 THR A N 1
ATOM 752 C CA . THR A 1 89 ? 25.167 -7.892 -22.645 1.00 53.84 89 THR A CA 1
ATOM 753 C C . THR A 1 89 ? 24.858 -6.505 -23.202 1.00 53.84 89 THR A C 1
ATOM 755 O O . THR A 1 89 ? 24.532 -6.408 -24.380 1.00 53.84 89 THR A O 1
ATOM 758 N N . MET A 1 90 ? 24.933 -5.433 -22.403 1.00 55.34 90 MET A N 1
ATOM 759 C CA . MET A 1 90 ? 24.371 -4.131 -22.809 1.00 55.34 90 MET A CA 1
ATOM 760 C C . MET A 1 90 ? 25.388 -3.059 -23.224 1.00 55.34 90 MET A C 1
ATOM 762 O O . MET A 1 90 ? 24.971 -1.991 -23.656 1.00 55.34 90 MET A O 1
ATOM 766 N N . GLY A 1 91 ? 26.701 -3.299 -23.108 1.00 55.88 91 GLY A N 1
ATOM 767 C CA . GLY A 1 91 ? 27.720 -2.288 -23.455 1.00 55.88 91 GLY A CA 1
ATOM 768 C C . GLY A 1 91 ? 27.611 -0.979 -22.654 1.00 55.88 91 GLY A C 1
ATOM 769 O O . GLY A 1 91 ? 28.220 0.022 -23.022 1.00 55.88 91 GLY A O 1
ATOM 770 N N . ILE A 1 92 ? 26.818 -0.981 -21.579 1.00 59.59 92 ILE A N 1
ATOM 771 C CA . ILE A 1 92 ? 26.645 0.136 -20.654 1.00 59.59 92 ILE A CA 1
ATOM 772 C C . ILE A 1 92 ? 27.899 0.214 -19.785 1.00 59.59 92 ILE A C 1
ATOM 774 O O . ILE A 1 92 ? 28.445 -0.818 -19.387 1.00 59.59 92 ILE A O 1
ATOM 778 N N . ASP A 1 93 ? 28.332 1.438 -19.479 1.00 65.56 93 ASP A N 1
ATOM 779 C CA . ASP A 1 93 ? 29.416 1.693 -18.537 1.00 65.56 93 ASP A CA 1
ATOM 780 C C . ASP A 1 93 ? 29.202 0.888 -17.244 1.00 65.56 93 ASP A C 1
ATOM 782 O O . ASP A 1 93 ? 28.173 0.984 -16.564 1.00 65.56 93 ASP A O 1
ATOM 786 N N . ARG A 1 94 ? 30.186 0.045 -16.932 1.00 62.38 94 ARG A N 1
ATOM 787 C CA . ARG A 1 94 ? 30.172 -0.851 -15.779 1.00 62.38 94 ARG A CA 1
ATOM 788 C C . ARG A 1 94 ? 30.003 -0.071 -14.478 1.00 62.38 94 ARG A C 1
ATOM 790 O O . ARG A 1 94 ? 29.354 -0.572 -13.562 1.00 62.38 94 ARG A O 1
ATOM 797 N N . GLU A 1 95 ? 30.559 1.134 -14.401 1.00 65.75 95 GLU A N 1
ATOM 798 C CA . GLU A 1 95 ? 30.457 2.001 -13.231 1.00 65.75 95 GLU A CA 1
ATOM 799 C C . GLU A 1 95 ? 29.021 2.503 -13.048 1.00 65.75 95 GLU A C 1
ATOM 801 O O . GLU A 1 95 ? 28.435 2.319 -11.981 1.00 65.75 95 GLU A O 1
ATOM 806 N N . LEU A 1 96 ? 28.394 2.979 -14.129 1.00 68.75 96 LEU A N 1
ATOM 807 C CA . LEU A 1 96 ? 26.983 3.368 -14.144 1.00 68.75 96 LEU A CA 1
ATOM 808 C C . LEU A 1 96 ? 26.070 2.202 -13.731 1.00 68.75 96 LEU A C 1
ATOM 810 O O . LEU A 1 96 ? 25.165 2.383 -12.916 1.00 68.75 96 LEU A O 1
ATOM 814 N N . MET A 1 97 ? 26.325 0.988 -14.228 1.00 66.44 97 MET A N 1
ATOM 815 C CA . MET A 1 97 ? 25.550 -0.202 -1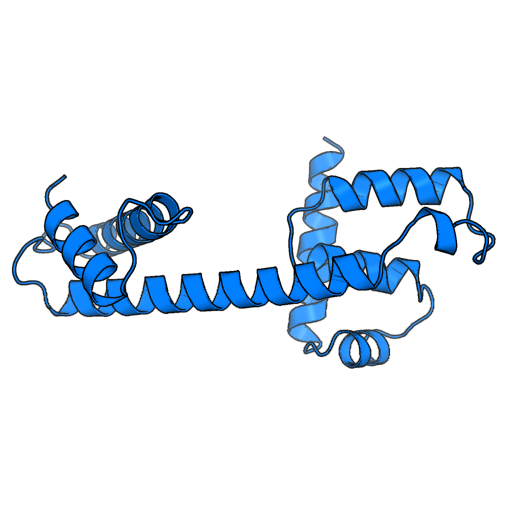3.853 1.00 66.44 97 MET A CA 1
ATOM 816 C C . MET A 1 97 ? 25.696 -0.567 -12.373 1.00 66.44 97 MET A C 1
ATOM 818 O O . MET A 1 97 ? 24.709 -0.945 -11.737 1.00 66.44 97 MET A O 1
ATOM 822 N N . ILE A 1 98 ? 26.896 -0.434 -11.803 1.00 67.25 98 ILE A N 1
ATOM 823 C CA . ILE A 1 98 ? 27.130 -0.657 -10.370 1.00 67.25 98 ILE A CA 1
ATOM 824 C C . ILE A 1 98 ? 26.377 0.387 -9.543 1.00 67.25 98 ILE A C 1
ATOM 826 O O . ILE A 1 98 ? 25.675 0.016 -8.599 1.00 67.25 98 ILE A O 1
ATOM 830 N N . THR A 1 99 ? 26.455 1.667 -9.915 1.00 72.06 99 THR A N 1
ATOM 831 C CA . THR A 1 99 ? 25.733 2.751 -9.233 1.00 72.06 99 THR A CA 1
ATOM 832 C C . THR A 1 99 ? 24.224 2.531 -9.286 1.00 72.06 99 THR A C 1
ATOM 834 O O . THR A 1 99 ? 23.547 2.612 -8.264 1.00 72.06 99 THR A O 1
ATOM 837 N N . LEU A 1 100 ? 23.680 2.182 -10.451 1.00 70.50 100 LEU A N 1
ATOM 838 C CA . LEU A 1 100 ? 22.253 1.908 -10.622 1.00 70.50 100 LEU A CA 1
ATOM 839 C C . LEU A 1 100 ? 21.802 0.664 -9.858 1.00 70.50 100 LEU A C 1
ATOM 841 O O . LEU A 1 100 ? 20.679 0.620 -9.359 1.00 70.50 100 LEU A O 1
ATOM 845 N N . TRP A 1 101 ? 22.669 -0.338 -9.719 1.00 69.50 101 TRP A N 1
ATOM 846 C CA . TRP A 1 101 ? 22.379 -1.516 -8.912 1.00 69.50 101 TRP A CA 1
ATOM 847 C C . TRP A 1 101 ? 22.365 -1.212 -7.413 1.00 69.50 101 TRP A C 1
ATOM 849 O O . TRP A 1 101 ? 21.461 -1.659 -6.704 1.00 69.50 101 TRP A O 1
ATOM 859 N N . GLN A 1 102 ? 23.335 -0.436 -6.928 1.00 72.38 102 GLN A N 1
ATOM 860 C CA . GLN A 1 102 ? 23.335 0.057 -5.551 1.00 72.38 102 GLN A CA 1
ATOM 861 C C . GLN A 1 102 ? 22.070 0.878 -5.288 1.00 72.38 102 GLN A C 1
ATOM 863 O O . GLN A 1 102 ? 21.348 0.618 -4.330 1.00 72.38 102 GLN A O 1
ATOM 868 N N . LEU A 1 103 ? 21.714 1.765 -6.215 1.00 74.56 103 LEU A N 1
ATOM 869 C CA . LEU A 1 103 ? 20.489 2.549 -6.149 1.00 74.56 103 LEU A CA 1
ATOM 870 C C . LEU A 1 103 ? 19.224 1.673 -6.119 1.00 74.56 103 LEU A C 1
ATOM 872 O O . LEU A 1 103 ? 18.302 1.902 -5.337 1.00 74.56 103 LEU A O 1
ATOM 876 N N . TRP A 1 104 ? 19.182 0.628 -6.947 1.00 74.69 104 TRP A N 1
ATOM 877 C CA . TRP A 1 104 ? 18.080 -0.330 -6.982 1.00 74.69 104 TRP A CA 1
ATOM 878 C C . TRP A 1 104 ? 17.919 -1.096 -5.663 1.00 74.69 104 TRP A C 1
ATOM 880 O O . TRP A 1 104 ? 16.793 -1.426 -5.275 1.00 74.69 104 TRP A O 1
ATOM 890 N N . LYS A 1 105 ? 19.014 -1.377 -4.948 1.00 71.88 105 LYS A N 1
ATOM 891 C CA . LYS A 1 105 ? 18.965 -2.007 -3.621 1.00 71.88 105 LYS A CA 1
ATOM 892 C C . LYS A 1 105 ? 18.333 -1.095 -2.580 1.00 71.88 105 LYS A C 1
ATOM 894 O O . LYS A 1 105 ? 17.407 -1.545 -1.907 1.00 71.88 105 LYS A O 1
ATOM 899 N N . GLU A 1 106 ? 18.781 0.154 -2.532 1.00 76.19 106 GLU A N 1
ATOM 900 C CA . GLU A 1 106 ? 18.347 1.165 -1.560 1.00 76.19 106 GLU A CA 1
ATOM 901 C C . GLU A 1 106 ? 16.908 1.651 -1.784 1.00 76.19 106 GLU A C 1
ATOM 903 O O . GLU A 1 106 ? 16.255 2.147 -0.865 1.00 76.19 106 GLU A O 1
ATOM 908 N N . LEU A 1 107 ? 16.371 1.483 -2.996 1.00 72.06 107 LEU A N 1
ATOM 909 C CA . LEU A 1 107 ? 14.983 1.827 -3.277 1.00 72.06 107 LEU A CA 1
ATOM 910 C C . LEU A 1 107 ? 14.011 1.042 -2.370 1.00 72.06 107 LEU A C 1
ATOM 912 O O . LEU A 1 107 ? 14.166 -0.172 -2.195 1.00 72.06 107 LEU A O 1
ATOM 916 N N . PRO A 1 108 ? 12.945 1.679 -1.853 1.00 66.56 108 PRO A N 1
ATOM 917 C CA . PRO A 1 108 ? 11.858 0.964 -1.197 1.00 66.56 108 PRO A CA 1
ATOM 918 C C . PRO A 1 108 ? 11.243 -0.082 -2.141 1.00 66.56 108 PRO A C 1
ATOM 920 O O . PRO A 1 108 ? 11.119 0.139 -3.351 1.00 66.56 108 PRO A O 1
ATOM 923 N N . LEU A 1 109 ? 10.858 -1.241 -1.601 1.00 63.41 109 LEU A N 1
ATOM 924 C CA . LEU A 1 109 ? 10.211 -2.314 -2.367 1.00 63.41 109 LEU A CA 1
ATOM 925 C C . LEU A 1 109 ? 8.916 -1.807 -3.038 1.00 63.41 109 LEU A C 1
ATOM 927 O O . LEU A 1 109 ? 8.129 -1.097 -2.411 1.00 63.41 109 LEU A O 1
ATOM 931 N N . GLY A 1 110 ? 8.666 -2.182 -4.302 1.00 68.88 110 GLY A N 1
ATOM 932 C CA . GLY A 1 110 ? 7.416 -1.837 -4.996 1.00 68.88 110 GLY A CA 1
ATOM 933 C C . GLY A 1 110 ? 7.538 -1.457 -6.478 1.00 68.88 110 GLY A C 1
ATOM 934 O O . GLY A 1 110 ? 8.374 -1.964 -7.228 1.00 68.88 110 GLY A O 1
ATOM 935 N N . HIS A 1 111 ? 6.635 -0.580 -6.934 1.00 68.75 111 HIS A N 1
ATOM 936 C CA . HIS A 1 111 ? 6.523 -0.168 -8.344 1.00 68.75 111 HIS A CA 1
ATOM 937 C C . HIS A 1 111 ? 7.732 0.641 -8.830 1.00 68.75 111 HIS A C 1
ATOM 939 O O . HIS A 1 111 ? 8.072 0.563 -10.004 1.00 68.75 111 HIS A O 1
ATOM 945 N N . GLN A 1 112 ? 8.417 1.366 -7.943 1.00 74.69 112 GLN A N 1
ATOM 946 C CA . GLN A 1 112 ? 9.590 2.176 -8.275 1.00 74.69 112 GLN A CA 1
ATOM 947 C C . GLN A 1 112 ? 10.765 1.311 -8.753 1.00 74.69 112 GLN A C 1
ATOM 949 O O . GLN A 1 112 ? 11.369 1.627 -9.775 1.00 74.69 112 GLN A O 1
ATOM 954 N N . LYS A 1 113 ? 11.025 0.168 -8.097 1.00 77.38 113 LYS A N 1
ATOM 955 C CA . LYS A 1 113 ? 12.036 -0.805 -8.552 1.00 77.38 113 LYS A CA 1
ATOM 956 C C . LYS A 1 113 ? 11.714 -1.385 -9.929 1.00 77.38 113 LYS A C 1
ATOM 958 O O . LYS A 1 113 ? 12.624 -1.575 -10.726 1.00 77.38 113 LYS A O 1
ATOM 963 N N . ASN A 1 114 ? 10.433 -1.640 -10.215 1.00 76.44 114 ASN A N 1
ATOM 964 C CA . ASN A 1 114 ? 9.977 -2.142 -11.518 1.00 76.44 114 ASN A CA 1
ATOM 965 C C . ASN A 1 114 ? 10.152 -1.111 -12.636 1.00 76.44 114 ASN A C 1
ATOM 967 O O . ASN A 1 114 ? 10.561 -1.466 -13.736 1.00 76.44 114 ASN A O 1
ATOM 971 N N . ILE A 1 115 ? 9.843 0.157 -12.357 1.00 80.88 115 ILE A N 1
ATOM 972 C CA . ILE A 1 115 ? 10.011 1.237 -13.333 1.00 80.88 115 ILE A CA 1
ATOM 973 C C . ILE A 1 115 ? 11.487 1.493 -13.602 1.00 80.88 115 ILE A C 1
ATOM 975 O O . ILE A 1 115 ? 11.867 1.554 -14.767 1.00 80.88 115 ILE A O 1
ATOM 979 N N . LEU A 1 116 ? 12.313 1.580 -12.553 1.00 80.12 116 LEU A N 1
ATOM 980 C CA . LEU A 1 116 ? 13.756 1.722 -12.723 1.00 80.12 116 LEU A CA 1
ATOM 981 C C . LEU A 1 116 ? 14.311 0.554 -13.545 1.00 80.12 116 LEU A C 1
ATOM 983 O O . LEU A 1 116 ? 14.994 0.774 -14.531 1.00 80.12 116 LEU A O 1
ATOM 987 N N . HIS A 1 117 ? 13.952 -0.682 -13.204 1.00 76.94 117 HIS A N 1
ATOM 988 C CA . HIS A 1 117 ? 14.370 -1.865 -13.952 1.00 76.94 117 HIS A CA 1
ATOM 989 C C . HIS A 1 117 ? 13.955 -1.824 -15.435 1.00 76.94 117 HIS A C 1
ATOM 991 O O . HIS A 1 117 ? 14.781 -2.060 -16.311 1.00 76.94 117 HIS A O 1
ATOM 997 N N . ASP A 1 118 ? 12.693 -1.502 -15.747 1.00 81.25 118 ASP A N 1
ATOM 998 C CA . ASP A 1 118 ? 12.235 -1.390 -17.142 1.00 81.25 118 ASP A CA 1
ATOM 999 C C . ASP A 1 118 ? 12.974 -0.280 -17.909 1.00 81.25 118 ASP A C 1
ATOM 1001 O O . ASP A 1 118 ? 13.243 -0.430 -19.101 1.00 81.25 118 ASP A O 1
ATOM 1005 N N . TRP A 1 119 ? 13.344 0.812 -17.234 1.00 78.88 119 TRP A N 1
ATOM 1006 C CA . TRP A 1 119 ? 14.197 1.856 -17.803 1.00 78.88 119 TRP A CA 1
ATOM 1007 C C . TRP A 1 119 ? 15.597 1.364 -18.135 1.00 78.88 119 TRP A C 1
ATOM 1009 O O . TRP A 1 119 ? 16.093 1.695 -19.206 1.00 78.88 119 TRP A O 1
ATOM 1019 N N . LEU A 1 120 ? 16.199 0.556 -17.261 1.00 75.44 120 LEU A N 1
ATOM 1020 C CA . LEU A 1 120 ? 17.538 0.013 -17.489 1.00 75.44 120 LEU A CA 1
ATOM 1021 C C . LEU A 1 120 ? 17.572 -0.982 -18.645 1.00 75.44 120 LEU A C 1
ATOM 1023 O O . LEU A 1 120 ? 18.489 -0.934 -19.455 1.00 75.44 120 LEU A O 1
ATOM 1027 N N . ILE A 1 121 ? 16.568 -1.857 -18.745 1.00 75.69 121 ILE A N 1
ATOM 1028 C CA . ILE A 1 121 ? 16.543 -2.883 -19.796 1.00 75.69 121 ILE A CA 1
ATOM 1029 C C . ILE A 1 121 ? 16.127 -2.304 -21.155 1.00 75.69 121 ILE A C 1
ATOM 1031 O O . ILE A 1 121 ? 16.613 -2.743 -22.195 1.00 75.69 121 ILE A O 1
ATOM 1035 N N . TYR A 1 122 ? 15.217 -1.328 -21.165 1.00 79.19 122 TYR A N 1
ATOM 1036 C CA . TYR A 1 122 ? 14.659 -0.761 -22.391 1.00 79.19 122 TYR A CA 1
ATOM 1037 C C . TYR A 1 122 ? 14.775 0.767 -22.378 1.00 79.19 122 TYR A C 1
ATOM 1039 O O . TYR A 1 122 ? 13.749 1.432 -22.232 1.00 79.19 122 TYR A O 1
ATOM 1047 N N . PRO A 1 123 ? 15.972 1.362 -22.500 1.00 76.50 123 PRO A N 1
ATOM 1048 C CA . PRO A 1 123 ? 16.166 2.809 -22.349 1.00 76.50 123 PRO A CA 1
ATOM 1049 C C . PRO A 1 123 ? 15.347 3.633 -23.354 1.00 76.50 123 PRO A C 1
ATOM 1051 O O . PRO A 1 123 ? 14.714 4.616 -22.969 1.00 76.50 123 PRO A O 1
ATOM 1054 N N . ASP A 1 124 ? 15.224 3.155 -24.591 1.00 80.56 124 ASP A N 1
ATOM 1055 C CA . ASP A 1 124 ? 14.556 3.885 -25.678 1.00 80.56 124 ASP A CA 1
ATOM 1056 C C . ASP A 1 124 ? 13.041 3.633 -25.776 1.00 80.56 124 ASP A C 1
ATOM 1058 O O . ASP A 1 124 ? 12.357 4.199 -26.631 1.00 80.56 124 ASP A O 1
ATOM 1062 N N . ALA A 1 125 ? 12.479 2.787 -24.903 1.00 84.31 125 ALA A N 1
ATOM 1063 C CA . ALA A 1 125 ? 11.064 2.436 -24.972 1.00 84.31 125 ALA A CA 1
ATOM 1064 C C . ALA A 1 125 ? 10.143 3.619 -24.632 1.00 84.31 125 ALA A C 1
ATOM 1066 O O . ALA A 1 125 ? 10.333 4.343 -23.644 1.00 84.31 125 ALA A O 1
ATOM 1067 N N . LYS A 1 126 ? 9.060 3.751 -25.402 1.00 88.94 126 LYS A N 1
ATOM 1068 C CA . LYS A 1 126 ? 8.024 4.769 -25.185 1.00 88.94 126 LYS A CA 1
ATOM 1069 C C . LYS A 1 126 ? 7.180 4.432 -23.961 1.00 88.94 126 LYS A C 1
ATOM 1071 O O . LYS A 1 126 ? 6.945 3.266 -23.657 1.00 88.94 126 LYS A O 1
ATOM 1076 N N . ILE A 1 127 ? 6.629 5.451 -23.296 1.00 85.38 127 ILE A N 1
ATOM 1077 C CA . ILE A 1 127 ? 5.791 5.284 -22.089 1.00 85.38 127 ILE A CA 1
ATOM 1078 C C . ILE A 1 127 ? 4.666 4.258 -22.304 1.00 85.38 127 ILE A C 1
ATOM 1080 O O . ILE A 1 127 ? 4.391 3.455 -21.415 1.00 85.38 127 ILE A O 1
ATOM 1084 N N . THR A 1 128 ? 4.041 4.245 -23.483 1.00 87.50 128 THR A N 1
ATOM 1085 C CA . THR A 1 128 ? 2.983 3.289 -23.844 1.00 87.50 128 THR A CA 1
ATOM 1086 C C . THR A 1 128 ? 3.466 1.838 -23.814 1.00 87.50 128 THR A C 1
ATOM 1088 O O . THR A 1 128 ? 2.801 0.987 -23.226 1.00 87.50 128 THR A O 1
ATOM 1091 N N . GLU A 1 129 ? 4.642 1.564 -24.374 1.00 88.62 129 GLU A N 1
ATOM 1092 C CA . GLU A 1 129 ? 5.266 0.234 -24.407 1.00 88.62 129 GLU A CA 1
ATOM 1093 C C . GLU A 1 129 ? 5.667 -0.215 -22.997 1.00 88.62 129 GLU A C 1
ATOM 1095 O O . GLU A 1 129 ? 5.429 -1.360 -22.606 1.00 88.62 129 GLU A O 1
ATOM 1100 N N . ARG A 1 130 ? 6.197 0.712 -22.188 1.00 88.81 130 ARG A N 1
ATOM 1101 C CA . ARG A 1 130 ? 6.526 0.463 -20.774 1.00 88.81 130 ARG A CA 1
ATOM 1102 C C . ARG A 1 130 ? 5.286 0.090 -19.970 1.00 88.81 130 ARG A C 1
ATOM 1104 O O . ARG A 1 130 ? 5.285 -0.898 -19.240 1.00 88.81 130 ARG A O 1
ATOM 1111 N N . CYS A 1 131 ? 4.204 0.852 -20.132 1.00 88.88 131 CYS A N 1
ATOM 1112 C CA . CYS A 1 131 ? 2.930 0.597 -19.459 1.00 88.88 131 CYS A CA 1
ATOM 1113 C C . CYS A 1 131 ? 2.357 -0.780 -19.821 1.00 88.88 131 CYS A C 1
ATOM 1115 O O . CYS A 1 131 ? 1.860 -1.486 -18.941 1.00 88.88 131 CYS A O 1
ATOM 1117 N N . GLN A 1 132 ? 2.471 -1.184 -21.091 1.00 87.12 132 GLN A N 1
ATOM 1118 C CA . GLN A 1 132 ? 2.050 -2.506 -21.557 1.00 87.12 132 GLN A CA 1
ATOM 1119 C C . GLN A 1 132 ? 2.872 -3.630 -20.913 1.00 87.12 132 GLN A C 1
ATOM 1121 O O . GLN A 1 132 ? 2.283 -4.551 -20.342 1.00 87.12 132 GLN A O 1
ATOM 1126 N N . ARG A 1 133 ? 4.212 -3.543 -20.927 1.00 86.56 133 ARG A N 1
ATOM 1127 C CA . ARG A 1 133 ? 5.091 -4.557 -20.306 1.00 86.56 133 ARG A CA 1
ATOM 1128 C C . ARG A 1 133 ? 4.865 -4.680 -18.802 1.00 86.56 133 ARG A C 1
ATOM 1130 O O . ARG A 1 133 ? 4.704 -5.784 -18.282 1.00 86.56 133 ARG A O 1
ATOM 1137 N N . LEU A 1 134 ? 4.791 -3.543 -18.113 1.00 83.38 134 LEU A N 1
ATOM 1138 C CA . LEU A 1 134 ? 4.592 -3.477 -16.665 1.00 83.38 134 LEU A CA 1
ATOM 1139 C C . LEU A 1 134 ? 3.145 -3.770 -16.239 1.00 83.38 134 LEU A C 1
ATOM 1141 O O . LEU A 1 134 ? 2.881 -3.944 -15.048 1.00 83.38 134 LEU A O 1
ATOM 1145 N N . LYS A 1 135 ? 2.207 -3.847 -17.193 1.00 85.88 135 LYS A N 1
ATOM 1146 C CA . LYS A 1 135 ? 0.766 -4.033 -16.960 1.00 85.88 135 LYS A CA 1
ATOM 1147 C C . LYS A 1 135 ? 0.204 -3.004 -15.972 1.00 85.88 135 LYS A C 1
ATOM 1149 O O . LYS A 1 135 ? -0.540 -3.344 -15.051 1.00 85.88 135 LYS A O 1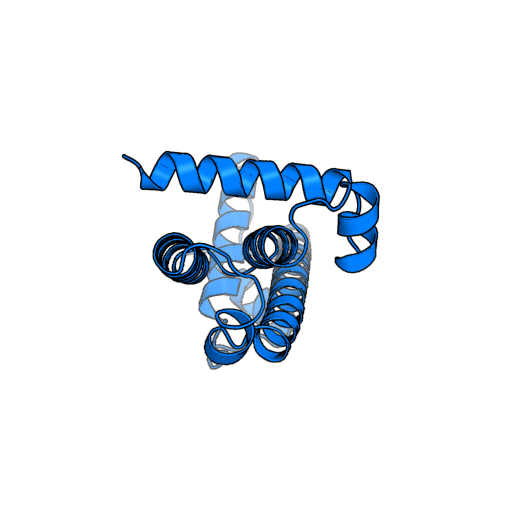
ATOM 1154 N N . ILE A 1 136 ? 0.571 -1.736 -16.160 1.00 85.56 136 ILE A N 1
ATOM 1155 C CA . ILE A 1 136 ? 0.075 -0.605 -15.367 1.00 85.56 136 ILE A CA 1
ATOM 1156 C C . ILE A 1 136 ? -0.472 0.500 -16.272 1.00 85.56 136 ILE A C 1
ATOM 1158 O O . ILE A 1 136 ? -0.048 0.663 -17.409 1.00 85.56 136 ILE A O 1
ATOM 1162 N N . SER A 1 137 ? -1.422 1.282 -15.759 1.00 88.75 137 SER A N 1
ATOM 1163 C CA . SER A 1 137 ? -1.951 2.458 -16.460 1.00 88.75 137 SER A CA 1
ATOM 11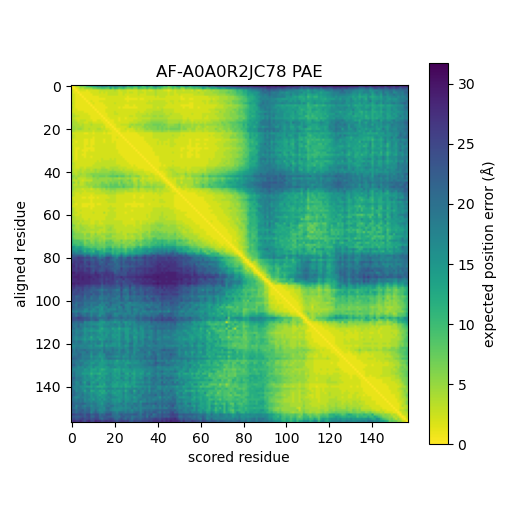64 C C . SER A 1 137 ? -0.890 3.559 -16.584 1.00 88.75 137 SER A C 1
ATOM 1166 O O . SER A 1 137 ? -0.097 3.726 -15.654 1.00 88.75 137 SER A O 1
ATOM 1168 N N . ALA A 1 138 ? -0.993 4.409 -17.608 1.00 87.56 138 ALA A N 1
ATOM 1169 C CA . ALA A 1 138 ? -0.126 5.579 -17.782 1.00 87.56 138 ALA A CA 1
ATOM 1170 C C . ALA A 1 138 ? -0.087 6.505 -16.551 1.00 87.56 138 ALA A C 1
ATOM 1172 O O . ALA A 1 138 ? 0.988 6.892 -16.110 1.00 87.56 138 ALA A O 1
ATOM 1173 N N . SER A 1 139 ? -1.233 6.785 -15.921 1.00 89.25 139 SER A N 1
ATOM 1174 C CA . SER A 1 139 ? -1.295 7.624 -14.711 1.00 89.25 139 SER A CA 1
ATOM 1175 C C . SER A 1 139 ? -0.501 7.031 -13.539 1.00 89.25 139 SER A C 1
ATOM 1177 O O . SER A 1 139 ? 0.271 7.726 -12.881 1.00 89.25 139 SER A O 1
ATOM 1179 N N . THR A 1 140 ? -0.651 5.724 -13.307 1.00 85.19 140 THR A N 1
ATOM 1180 C CA . THR A 1 140 ? 0.133 4.964 -12.320 1.00 85.19 140 THR A CA 1
ATOM 1181 C C . THR A 1 140 ? 1.629 4.997 -12.645 1.00 85.19 140 THR A C 1
ATOM 1183 O O . THR A 1 140 ? 2.426 5.220 -11.736 1.00 85.19 140 THR A O 1
ATOM 1186 N N . PHE A 1 141 ? 2.010 4.829 -13.916 1.00 88.06 141 PHE A N 1
ATOM 1187 C CA . PHE A 1 141 ? 3.404 4.922 -14.356 1.00 88.06 141 PHE A CA 1
ATOM 1188 C C . PHE A 1 141 ? 3.989 6.309 -14.059 1.00 88.06 141 PHE A C 1
ATOM 1190 O O . PHE A 1 141 ? 4.991 6.409 -13.359 1.00 88.06 141 PHE A O 1
ATOM 1197 N N . THR A 1 142 ? 3.323 7.383 -14.492 1.00 87.81 142 THR A N 1
ATOM 1198 C CA . THR A 1 142 ? 3.773 8.766 -14.268 1.00 87.81 142 THR A CA 1
ATOM 1199 C C . THR A 1 142 ? 3.873 9.119 -12.785 1.00 87.81 142 THR A C 1
ATOM 1201 O O . THR A 1 142 ? 4.806 9.812 -12.381 1.00 87.81 142 THR A O 1
ATOM 1204 N N . ARG A 1 143 ? 2.940 8.642 -11.949 1.00 85.75 143 ARG A N 1
ATOM 1205 C CA . ARG A 1 143 ? 3.018 8.839 -10.494 1.00 85.75 143 ARG A CA 1
ATOM 1206 C C . ARG A 1 143 ? 4.272 8.184 -9.922 1.00 85.75 143 ARG A C 1
ATOM 1208 O O . ARG A 1 143 ? 5.053 8.851 -9.264 1.00 85.75 143 ARG A O 1
ATOM 1215 N N . HIS A 1 144 ? 4.496 6.909 -10.215 1.00 83.06 144 HIS A N 1
ATOM 1216 C CA . HIS A 1 144 ? 5.655 6.194 -9.680 1.00 83.06 144 HIS A CA 1
ATOM 1217 C C . HIS A 1 144 ? 6.985 6.702 -10.244 1.00 83.06 144 HIS A C 1
ATOM 1219 O O . HIS A 1 144 ? 7.981 6.706 -9.528 1.00 83.06 144 HIS A O 1
ATOM 1225 N N . GLN A 1 145 ? 6.994 7.184 -11.487 1.00 85.44 145 GLN A N 1
ATOM 1226 C CA . GLN A 1 145 ? 8.125 7.903 -12.063 1.00 85.44 145 GLN A CA 1
ATOM 1227 C C . GLN A 1 145 ? 8.449 9.167 -11.253 1.00 85.44 145 GLN A C 1
ATOM 1229 O O . GLN A 1 145 ? 9.605 9.411 -10.921 1.00 85.44 145 GLN A O 1
ATOM 1234 N N . ARG A 1 146 ? 7.430 9.958 -10.898 1.00 86.38 146 ARG A N 1
ATOM 1235 C CA . ARG A 1 146 ? 7.593 11.148 -10.053 1.00 86.38 146 ARG A CA 1
ATOM 1236 C C . ARG A 1 146 ? 8.118 10.790 -8.665 1.00 86.38 146 ARG A C 1
ATOM 1238 O O . ARG A 1 146 ? 9.059 11.428 -8.208 1.00 86.38 146 ARG A O 1
ATOM 1245 N N . ASP A 1 147 ? 7.543 9.767 -8.035 1.00 83.06 147 ASP A N 1
ATOM 1246 C CA . ASP A 1 147 ? 7.969 9.296 -6.713 1.00 83.06 147 ASP A CA 1
ATOM 1247 C C . ASP A 1 147 ? 9.445 8.852 -6.734 1.00 83.06 147 ASP A C 1
ATOM 1249 O O . ASP A 1 147 ? 10.203 9.172 -5.822 1.00 83.06 147 ASP A O 1
ATOM 1253 N N . LEU A 1 148 ? 9.872 8.157 -7.799 1.00 82.00 148 LEU A N 1
ATOM 1254 C CA . LEU A 1 148 ? 11.263 7.742 -8.008 1.00 82.00 148 LEU A CA 1
ATOM 1255 C C . LEU A 1 148 ? 12.205 8.950 -8.135 1.00 82.00 148 LEU A C 1
ATOM 1257 O O . LEU A 1 148 ? 13.241 8.983 -7.476 1.00 82.00 148 LEU A O 1
ATOM 1261 N N . PHE A 1 149 ? 11.842 9.961 -8.930 1.00 82.25 149 PHE A N 1
ATOM 1262 C CA . PHE A 1 149 ? 12.643 11.184 -9.052 1.00 82.25 149 PHE A CA 1
ATOM 1263 C C . PHE A 1 149 ? 12.746 11.964 -7.740 1.00 82.25 149 PHE A C 1
ATOM 1265 O O . PHE A 1 149 ? 13.821 12.456 -7.408 1.00 82.25 149 PHE A O 1
ATOM 1272 N N . GLN A 1 150 ? 11.654 12.070 -6.982 1.00 82.75 150 GLN A N 1
ATOM 1273 C CA . GLN A 1 150 ? 11.669 12.734 -5.678 1.00 82.75 150 GLN A CA 1
ATOM 1274 C C . GLN A 1 150 ? 12.579 12.009 -4.686 1.00 82.75 150 GLN A C 1
ATOM 1276 O O . GLN A 1 150 ? 13.343 12.655 -3.972 1.00 82.75 150 GLN A O 1
ATOM 1281 N N . TRP A 1 151 ? 12.529 10.676 -4.669 1.00 77.62 151 TRP A N 1
ATOM 1282 C CA . TRP A 1 151 ? 13.404 9.867 -3.826 1.00 77.62 151 TRP A CA 1
ATOM 1283 C C . TRP A 1 151 ? 14.883 10.074 -4.187 1.00 77.62 151 TRP A C 1
ATOM 1285 O O . TRP A 1 151 ? 15.688 10.358 -3.304 1.00 77.62 151 TRP A O 1
ATOM 1295 N N . LEU A 1 152 ? 15.214 10.055 -5.484 1.00 74.88 152 LEU A N 1
ATOM 1296 C CA . LEU A 1 152 ? 16.566 10.316 -5.992 1.00 74.88 152 LEU A CA 1
ATOM 1297 C C . LEU A 1 152 ? 17.115 11.687 -5.570 1.00 74.88 152 LEU A C 1
ATOM 1299 O O . LEU A 1 152 ? 18.263 11.795 -5.146 1.00 74.88 152 LEU A O 1
ATOM 1303 N N . GLN A 1 153 ? 16.294 12.734 -5.666 1.00 78.38 153 GLN A N 1
ATOM 1304 C CA . GLN A 1 153 ? 16.677 14.088 -5.252 1.00 78.38 153 GLN A CA 1
ATOM 1305 C C . GLN A 1 153 ? 16.897 14.199 -3.740 1.00 78.38 153 GLN A C 1
ATOM 1307 O O . GLN A 1 153 ? 17.711 15.004 -3.293 1.00 78.38 153 GLN A O 1
ATOM 1312 N N . TRP A 1 154 ? 16.166 13.415 -2.947 1.00 67.50 154 TRP A N 1
ATOM 1313 C CA . TRP A 1 154 ? 16.291 13.424 -1.494 1.00 67.50 154 TRP A CA 1
ATOM 1314 C C . TRP A 1 154 ?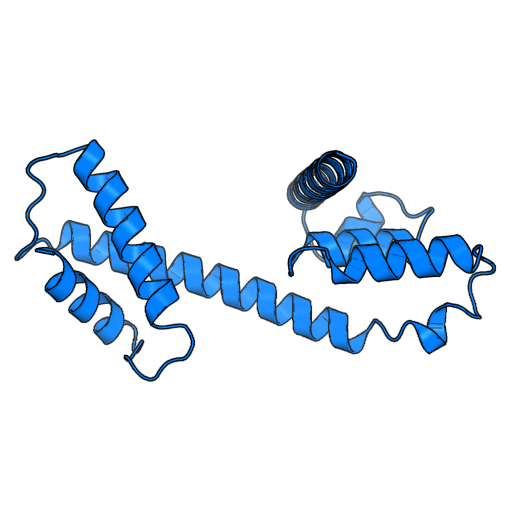 17.571 12.728 -1.021 1.00 67.50 154 TRP A C 1
ATOM 1316 O O . TRP A 1 154 ? 18.215 13.224 -0.107 1.00 67.50 154 TRP A O 1
ATOM 1326 N N . THR A 1 155 ? 17.993 11.650 -1.690 1.00 61.69 155 THR A N 1
ATOM 1327 C CA . THR A 1 155 ? 19.236 10.916 -1.377 1.00 61.69 155 THR A CA 1
ATOM 1328 C C . THR A 1 155 ? 20.532 11.648 -1.751 1.00 61.69 155 THR A C 1
ATOM 1330 O O . THR A 1 155 ? 21.612 11.171 -1.423 1.00 61.69 155 THR A O 1
ATOM 1333 N N . GLN A 1 156 ? 20.445 12.782 -2.455 1.00 57.91 156 GLN A N 1
ATOM 1334 C CA . GLN A 1 156 ? 21.595 13.624 -2.822 1.00 57.91 156 GLN A CA 1
ATOM 1335 C C . GLN A 1 156 ? 21.859 14.777 -1.833 1.00 57.91 156 GLN A C 1
ATOM 1337 O O . GLN A 1 156 ? 22.753 15.587 -2.079 1.00 57.91 156 GLN A O 1
ATOM 1342 N N . LYS A 1 157 ? 21.076 14.883 -0.753 1.00 48.81 157 LYS A N 1
ATOM 1343 C CA . LYS A 1 157 ? 21.272 15.845 0.341 1.00 48.81 157 LYS A CA 1
ATOM 1344 C C . LYS A 1 157 ? 21.883 15.164 1.555 1.00 48.81 157 LYS A C 1
ATOM 1346 O O . LYS A 1 157 ? 22.672 15.852 2.235 1.00 48.81 157 LYS A O 1
#

InterPro domains:
  IPR013325 RNA polymerase sigma factor, region 2 [SSF88946] (13-78)

Mean predicted aligned error: 11.11 Å